Protein AF-A0ABC8TIZ6-F1 (afdb_monomer_lite)

Structure (mmCIF, N/CA/C/O backbone):
data_AF-A0ABC8TIZ6-F1
#
_entry.id   AF-A0ABC8TIZ6-F1
#
loop_
_atom_site.group_PDB
_atom_site.id
_atom_site.type_symbol
_atom_site.label_atom_id
_atom_site.label_alt_id
_atom_site.label_comp_id
_atom_site.label_asym_id
_atom_site.label_entity_id
_atom_site.label_seq_id
_atom_site.pdbx_PDB_ins_code
_atom_site.Cartn_x
_atom_site.Cartn_y
_atom_site.Cartn_z
_atom_site.occupancy
_atom_site.B_iso_or_equiv
_atom_site.auth_seq_id
_atom_site.auth_comp_id
_atom_site.auth_asym_id
_atom_site.auth_atom_id
_atom_site.pdbx_PDB_model_num
ATOM 1 N N . MET A 1 1 ? 14.930 -1.474 -0.759 1.00 88.31 1 MET A N 1
ATOM 2 C CA . MET A 1 1 ? 16.202 -2.082 -1.219 1.00 88.31 1 MET A CA 1
ATOM 3 C C . MET A 1 1 ? 16.501 -1.544 -2.605 1.00 88.31 1 MET A C 1
ATOM 5 O O . MET A 1 1 ? 15.574 -1.446 -3.395 1.00 88.31 1 MET A O 1
ATOM 9 N N . ILE A 1 2 ? 17.750 -1.190 -2.895 1.00 94.38 2 ILE A N 1
ATOM 10 C CA . ILE A 1 2 ? 18.209 -0.822 -4.241 1.00 94.38 2 ILE A CA 1
ATOM 11 C C . ILE A 1 2 ? 19.529 -1.560 -4.469 1.00 94.38 2 ILE A C 1
ATOM 13 O O . ILE A 1 2 ? 20.365 -1.590 -3.567 1.00 94.38 2 ILE A O 1
ATOM 17 N N . ARG A 1 3 ? 19.695 -2.192 -5.629 1.00 94.31 3 ARG A N 1
ATOM 18 C CA . ARG A 1 3 ? 20.922 -2.881 -6.047 1.00 94.31 3 ARG A CA 1
ATOM 19 C C . ARG A 1 3 ? 21.214 -2.534 -7.502 1.00 94.31 3 ARG A C 1
ATOM 21 O O . ARG A 1 3 ? 20.303 -2.577 -8.318 1.00 94.31 3 ARG A O 1
ATOM 28 N N . GLY A 1 4 ? 22.458 -2.215 -7.831 1.00 93.00 4 GLY A N 1
ATOM 29 C CA . GLY A 1 4 ? 22.876 -1.953 -9.206 1.00 93.00 4 GLY A CA 1
ATOM 30 C C . GLY A 1 4 ? 24.393 -1.966 -9.313 1.00 93.00 4 GLY A C 1
ATOM 31 O O . GLY A 1 4 ? 25.063 -1.333 -8.499 1.00 93.00 4 GLY A O 1
ATOM 32 N N . GLY A 1 5 ? 24.910 -2.696 -10.300 1.00 88.62 5 GLY A N 1
ATOM 33 C CA . GLY A 1 5 ? 26.344 -2.818 -10.558 1.00 88.62 5 GLY A CA 1
ATOM 34 C C . GLY A 1 5 ? 27.144 -3.526 -9.464 1.00 88.62 5 GLY A C 1
ATOM 35 O O . GLY A 1 5 ? 26.663 -3.813 -8.369 1.00 88.62 5 GLY A O 1
ATOM 36 N N . THR A 1 6 ? 28.397 -3.828 -9.790 1.00 86.00 6 THR A N 1
ATOM 37 C CA . THR A 1 6 ? 29.355 -4.484 -8.882 1.00 86.00 6 THR A CA 1
ATOM 38 C C . THR A 1 6 ? 30.689 -3.740 -8.786 1.00 86.00 6 THR A C 1
ATOM 40 O O . THR A 1 6 ? 31.434 -3.967 -7.836 1.00 86.00 6 THR A O 1
ATOM 43 N N . GLY A 1 7 ? 30.986 -2.833 -9.725 1.00 88.69 7 GLY A N 1
ATOM 44 C CA . GLY A 1 7 ? 32.215 -2.036 -9.766 1.00 88.69 7 GLY A CA 1
ATOM 45 C C . GLY A 1 7 ? 31.927 -0.536 -9.791 1.00 88.69 7 GLY A C 1
ATOM 46 O O . GLY A 1 7 ? 30.977 -0.091 -10.427 1.00 88.69 7 GLY A O 1
ATOM 47 N N . TYR A 1 8 ? 32.764 0.257 -9.121 1.00 91.12 8 TYR A N 1
ATOM 48 C CA . TYR A 1 8 ? 32.590 1.713 -9.001 1.00 91.12 8 TYR A CA 1
ATOM 49 C C . TYR A 1 8 ? 32.881 2.483 -10.303 1.00 91.12 8 TYR A C 1
ATOM 51 O O . TYR A 1 8 ? 32.481 3.635 -10.442 1.00 91.12 8 TYR A O 1
ATOM 59 N N . ASN A 1 9 ? 33.595 1.860 -11.242 1.00 94.00 9 ASN A N 1
ATOM 60 C CA . ASN A 1 9 ? 33.999 2.419 -12.534 1.00 94.00 9 ASN A CA 1
ATOM 61 C C . ASN A 1 9 ? 33.353 1.697 -13.729 1.00 94.00 9 ASN A C 1
ATOM 63 O O . ASN A 1 9 ? 33.782 1.893 -14.865 1.00 94.00 9 ASN A O 1
ATOM 67 N N . VAL A 1 10 ? 32.356 0.845 -13.481 1.00 94.00 10 VAL A N 1
ATOM 68 C CA . VAL A 1 10 ? 31.636 0.096 -14.514 1.00 94.00 10 VAL A CA 1
ATOM 69 C C . VAL A 1 10 ? 30.188 0.563 -14.518 1.00 94.00 10 VAL A C 1
ATOM 71 O O . VAL A 1 10 ? 29.521 0.536 -13.486 1.00 94.00 10 VAL A O 1
ATOM 74 N N . ILE A 1 11 ? 29.695 0.992 -15.681 1.00 93.19 11 ILE A N 1
ATOM 75 C CA . ILE A 1 11 ? 28.279 1.333 -15.844 1.00 93.19 11 ILE A CA 1
ATOM 76 C C . ILE A 1 11 ? 27.474 0.028 -15.746 1.00 93.19 11 ILE A C 1
ATOM 78 O O . ILE A 1 11 ? 27.762 -0.901 -16.503 1.00 93.19 11 ILE A O 1
ATOM 82 N N . PRO A 1 12 ? 26.496 -0.073 -14.831 1.00 94.06 12 PRO A N 1
ATOM 83 C CA . PRO A 1 12 ? 25.701 -1.282 -14.690 1.00 94.06 12 PRO A CA 1
ATOM 84 C C . PRO A 1 12 ? 24.791 -1.502 -15.900 1.00 94.06 12 PRO A C 1
ATOM 86 O O . PRO A 1 12 ? 24.219 -0.556 -16.440 1.00 94.06 12 PRO A O 1
ATOM 89 N N . ASP A 1 13 ? 24.615 -2.765 -16.279 1.00 94.00 13 ASP A N 1
ATOM 90 C CA . ASP A 1 13 ? 23.652 -3.200 -17.295 1.00 94.00 13 ASP A CA 1
ATOM 91 C C . ASP A 1 13 ? 22.204 -3.197 -16.774 1.00 94.00 13 ASP A C 1
ATOM 93 O O . ASP A 1 13 ? 21.255 -3.069 -17.546 1.00 94.00 13 ASP A O 1
ATOM 97 N N . SER A 1 14 ? 22.033 -3.321 -15.456 1.00 95.06 14 SER A N 1
ATOM 98 C CA . SER A 1 14 ? 20.741 -3.441 -14.793 1.00 95.06 14 SER A CA 1
ATOM 99 C C . SER A 1 14 ? 20.769 -2.914 -13.353 1.00 95.06 14 SER A C 1
ATOM 101 O O . SER A 1 14 ? 21.813 -2.782 -12.705 1.00 95.06 14 SER A O 1
ATOM 103 N N . SER A 1 15 ? 19.583 -2.605 -12.829 1.00 95.19 15 SER A N 1
ATOM 104 C CA . SER A 1 15 ? 19.382 -2.306 -11.412 1.00 95.19 15 SER A CA 1
ATOM 105 C C . SER A 1 15 ? 18.038 -2.854 -10.947 1.00 95.19 15 SER A C 1
ATOM 107 O O . SER A 1 15 ? 17.088 -2.951 -11.722 1.00 95.19 15 SER A O 1
ATOM 109 N N . THR A 1 16 ? 17.958 -3.219 -9.673 1.00 95.75 16 THR A N 1
ATOM 110 C CA . THR A 1 16 ? 16.759 -3.761 -9.039 1.00 95.75 16 THR A CA 1
ATOM 111 C C . THR A 1 16 ? 16.393 -2.903 -7.842 1.00 95.75 16 THR A C 1
ATOM 113 O O . THR A 1 16 ? 17.228 -2.605 -6.984 1.00 95.75 16 THR A O 1
ATOM 116 N N . MET A 1 17 ? 15.121 -2.530 -7.757 1.00 94.88 17 MET A N 1
ATOM 117 C CA . MET A 1 17 ? 14.567 -1.755 -6.655 1.00 94.88 17 MET A CA 1
ATOM 118 C C . MET A 1 17 ? 13.396 -2.515 -6.040 1.00 94.88 17 MET A C 1
ATOM 120 O O . MET A 1 17 ? 12.575 -3.082 -6.750 1.00 94.88 17 MET A O 1
ATOM 124 N N . ALA A 1 18 ? 13.310 -2.506 -4.714 1.00 94.75 18 ALA A N 1
ATOM 125 C CA . ALA A 1 18 ? 12.193 -3.073 -3.970 1.00 94.75 18 ALA A CA 1
ATOM 126 C C . ALA A 1 18 ? 11.724 -2.089 -2.898 1.00 94.75 18 ALA A C 1
ATOM 128 O O . ALA A 1 18 ? 12.540 -1.438 -2.230 1.00 94.75 18 ALA A O 1
ATOM 129 N N . GLY A 1 19 ? 10.412 -2.027 -2.698 1.00 92.25 19 GLY A N 1
ATOM 130 C CA . GLY A 1 19 ? 9.771 -1.141 -1.739 1.00 92.25 19 GLY A CA 1
ATOM 131 C C . GLY A 1 19 ? 8.399 -1.656 -1.327 1.00 92.25 19 GLY A C 1
ATOM 132 O O . GLY A 1 19 ? 7.932 -2.684 -1.809 1.00 92.25 19 GLY A O 1
ATOM 133 N N . THR A 1 20 ? 7.758 -0.925 -0.423 1.00 91.31 20 THR A N 1
ATOM 134 C CA . THR A 1 20 ? 6.370 -1.172 -0.025 1.00 91.31 20 THR A CA 1
ATOM 135 C C . THR A 1 20 ? 5.562 0.091 -0.273 1.00 91.31 20 THR A C 1
ATOM 137 O O . THR A 1 20 ? 6.098 1.197 -0.214 1.00 91.31 20 THR A O 1
ATOM 140 N N . TYR A 1 21 ? 4.276 -0.068 -0.559 1.00 91.06 21 TYR A N 1
ATOM 141 C CA . TYR A 1 21 ? 3.335 1.038 -0.659 1.00 91.06 21 TYR A CA 1
ATOM 142 C C . TYR A 1 21 ? 2.084 0.696 0.142 1.00 91.06 21 TYR A C 1
ATOM 144 O O . TYR A 1 21 ? 1.745 -0.471 0.341 1.00 91.06 21 TYR A O 1
ATOM 152 N N . ARG A 1 22 ? 1.432 1.731 0.662 1.00 90.94 22 ARG A N 1
ATOM 153 C CA . ARG A 1 22 ? 0.266 1.639 1.541 1.00 90.94 22 ARG A CA 1
ATOM 154 C C . ARG A 1 22 ? -0.699 2.747 1.156 1.00 90.94 22 ARG A C 1
ATOM 156 O O . ARG A 1 22 ? -0.277 3.779 0.637 1.00 90.94 22 ARG A O 1
ATOM 163 N N . ALA A 1 23 ? -1.981 2.546 1.419 1.00 91.62 23 ALA A N 1
ATOM 164 C CA . ALA A 1 23 ? -3.003 3.547 1.161 1.00 91.62 23 ALA A CA 1
ATOM 165 C C . ALA A 1 23 ? -4.137 3.428 2.180 1.00 91.62 23 ALA A C 1
ATOM 167 O O . ALA A 1 23 ? -4.421 2.337 2.660 1.00 91.62 23 ALA A O 1
ATOM 168 N N . PHE A 1 24 ? -4.814 4.542 2.455 1.00 92.62 24 PHE A N 1
ATOM 169 C CA . PHE A 1 24 ? -5.932 4.606 3.405 1.00 92.62 24 PHE A CA 1
ATOM 170 C C . PHE A 1 24 ? -7.257 4.067 2.852 1.00 92.62 24 PHE A C 1
ATOM 172 O O . PHE A 1 24 ? -8.248 3.997 3.566 1.00 92.62 24 PHE A O 1
ATOM 179 N N . SER A 1 25 ? -7.309 3.709 1.569 1.00 91.62 25 SER A N 1
ATOM 180 C CA . SER A 1 25 ? -8.500 3.128 0.954 1.00 91.62 25 SER A CA 1
ATOM 181 C C . SER A 1 25 ? -8.120 2.179 -0.175 1.00 91.62 25 SER A C 1
ATOM 183 O O . SER A 1 25 ? -7.055 2.316 -0.784 1.00 91.62 25 SER A O 1
ATOM 185 N N . LYS A 1 26 ? -9.025 1.251 -0.511 1.00 89.81 26 LYS A N 1
ATOM 186 C CA . LYS A 1 26 ? -8.863 0.367 -1.674 1.00 89.81 26 LYS A CA 1
ATOM 187 C C . LYS A 1 26 ? -8.729 1.173 -2.966 1.00 89.81 26 LYS A C 1
ATOM 189 O O . LYS A 1 26 ? -7.835 0.919 -3.762 1.00 89.81 26 LYS A O 1
ATOM 194 N N . LYS A 1 27 ? -9.565 2.202 -3.145 1.00 93.06 27 LYS A N 1
ATOM 195 C CA . LYS A 1 27 ? -9.516 3.094 -4.313 1.00 93.06 27 LYS A CA 1
ATOM 196 C C . LYS A 1 27 ? -8.138 3.743 -4.462 1.00 93.06 27 LYS A C 1
ATOM 198 O O . LYS A 1 27 ? -7.545 3.686 -5.536 1.00 93.06 27 LYS A O 1
ATOM 203 N N . SER A 1 28 ? -7.621 4.322 -3.380 1.00 93.38 28 SER A N 1
ATOM 204 C CA . SER A 1 28 ? -6.303 4.960 -3.369 1.00 93.38 28 SER A CA 1
ATOM 205 C C . SER A 1 28 ? -5.178 3.945 -3.577 1.00 93.38 28 SER A C 1
ATOM 207 O O . SER A 1 28 ? -4.200 4.270 -4.240 1.00 93.38 28 SER A O 1
ATOM 209 N N . PHE A 1 29 ? -5.323 2.714 -3.078 1.00 92.50 29 PHE A N 1
ATOM 210 C CA . PHE A 1 29 ? -4.363 1.634 -3.305 1.00 92.50 29 PHE A CA 1
ATOM 211 C C . PHE A 1 29 ? -4.228 1.293 -4.794 1.00 92.50 29 PHE A C 1
ATOM 213 O O . PHE A 1 29 ? -3.119 1.305 -5.326 1.00 92.50 29 PHE A O 1
ATOM 220 N N . TYR A 1 30 ? -5.345 1.055 -5.490 1.00 92.81 30 TYR A N 1
ATOM 221 C CA . TYR A 1 30 ? -5.327 0.751 -6.926 1.00 92.81 30 TYR A CA 1
ATOM 222 C C . TYR A 1 30 ? -4.821 1.928 -7.760 1.00 92.81 30 TYR A C 1
ATOM 224 O O . TYR A 1 30 ? -4.035 1.736 -8.687 1.00 92.81 30 TYR A O 1
ATOM 232 N N . ALA A 1 31 ? -5.232 3.152 -7.412 1.00 95.31 31 ALA A N 1
ATOM 233 C CA . ALA A 1 31 ? -4.743 4.356 -8.074 1.00 95.31 31 ALA A CA 1
ATOM 234 C C . ALA A 1 31 ? -3.223 4.513 -7.906 1.00 95.31 31 ALA A C 1
ATOM 236 O O . ALA A 1 31 ? -2.525 4.802 -8.876 1.00 95.31 31 ALA A O 1
ATOM 237 N N . LEU A 1 32 ? -2.701 4.266 -6.700 1.00 94.81 32 LEU A N 1
ATOM 238 C CA . LEU A 1 32 ? -1.271 4.326 -6.418 1.00 94.81 32 LEU A CA 1
ATOM 239 C C . LEU A 1 32 ? -0.500 3.228 -7.160 1.00 94.81 32 LEU A C 1
ATOM 241 O O . LEU A 1 32 ? 0.516 3.533 -7.774 1.00 94.81 32 LEU A O 1
ATOM 245 N N . ARG A 1 33 ? -1.002 1.986 -7.181 1.00 94.31 33 ARG A N 1
ATOM 246 C CA . ARG A 1 33 ? -0.408 0.879 -7.953 1.00 94.31 33 ARG A CA 1
ATOM 247 C C . ARG A 1 33 ? -0.289 1.235 -9.435 1.00 94.31 33 ARG A C 1
ATOM 249 O O . ARG A 1 33 ? 0.796 1.132 -10.001 1.00 94.31 33 ARG A O 1
ATOM 256 N N . LYS A 1 34 ? -1.381 1.717 -10.037 1.00 95.31 34 LYS A N 1
ATOM 257 C CA . LYS A 1 34 ? -1.393 2.169 -11.434 1.00 95.31 34 LYS A CA 1
ATOM 258 C C . LYS A 1 34 ? -0.380 3.291 -11.660 1.00 95.31 34 LYS A C 1
ATOM 260 O O . LYS A 1 34 ? 0.390 3.247 -12.613 1.00 95.31 34 LYS A O 1
ATOM 265 N N . ARG A 1 35 ? -0.335 4.275 -10.757 1.00 97.75 35 ARG A N 1
ATOM 266 C CA . ARG A 1 35 ? 0.587 5.407 -10.873 1.00 97.75 35 ARG A CA 1
ATOM 267 C C . ARG A 1 35 ? 2.053 4.987 -10.766 1.00 97.75 35 ARG A C 1
ATOM 269 O O . ARG A 1 35 ? 2.880 5.521 -11.498 1.00 97.75 35 ARG A O 1
ATOM 276 N N . ILE A 1 36 ? 2.375 4.046 -9.878 1.00 96.31 36 ILE A N 1
ATOM 277 C CA . ILE A 1 36 ? 3.720 3.469 -9.754 1.00 96.31 36 ILE A CA 1
ATOM 278 C C . ILE A 1 36 ? 4.137 2.840 -11.086 1.00 96.31 36 ILE A C 1
ATOM 280 O O . ILE A 1 36 ? 5.221 3.133 -11.585 1.00 96.31 36 ILE A O 1
ATOM 284 N N . GLU A 1 37 ? 3.261 2.037 -11.691 1.00 96.25 37 GLU A N 1
ATOM 285 C CA . GLU A 1 37 ? 3.537 1.394 -12.975 1.00 96.25 37 GLU A CA 1
ATOM 286 C C . GLU A 1 37 ? 3.760 2.407 -14.107 1.00 96.25 37 GLU A C 1
ATOM 288 O O . GLU A 1 37 ? 4.760 2.325 -14.822 1.00 96.25 37 GLU A O 1
ATOM 293 N N . GLU A 1 38 ? 2.875 3.398 -14.240 1.00 98.00 38 GLU A N 1
ATOM 294 C CA . GLU A 1 38 ? 3.003 4.469 -15.234 1.00 98.00 38 GLU A CA 1
ATOM 295 C C . GLU A 1 38 ? 4.336 5.215 -15.107 1.00 98.00 38 GLU A C 1
ATOM 297 O O . GLU A 1 38 ? 5.019 5.448 -16.106 1.00 98.00 38 GLU A O 1
ATOM 302 N N . VAL A 1 39 ? 4.713 5.588 -13.879 1.00 98.12 39 VAL A N 1
ATOM 303 C CA . VAL A 1 39 ? 5.948 6.333 -13.620 1.00 98.12 39 VAL A CA 1
ATOM 304 C C . VAL A 1 39 ? 7.165 5.480 -13.956 1.00 98.12 39 VAL A C 1
ATOM 306 O O . VAL A 1 39 ? 8.039 5.960 -14.673 1.00 98.12 39 VAL A O 1
ATOM 309 N N . ILE A 1 40 ? 7.221 4.223 -13.504 1.00 97.50 40 ILE A N 1
ATOM 310 C CA . ILE A 1 40 ? 8.362 3.339 -13.780 1.00 97.50 40 ILE A CA 1
ATOM 311 C C . ILE A 1 40 ? 8.527 3.125 -15.288 1.00 97.50 40 ILE A C 1
ATOM 313 O O . ILE A 1 40 ? 9.627 3.300 -15.813 1.00 97.50 40 ILE A O 1
ATOM 317 N N . ARG A 1 41 ? 7.440 2.808 -16.005 1.00 97.56 41 ARG A N 1
ATOM 318 C CA . ARG A 1 41 ? 7.484 2.610 -17.462 1.00 97.56 41 ARG A CA 1
ATOM 319 C C . ARG A 1 41 ? 7.892 3.887 -18.196 1.00 97.56 41 ARG A C 1
ATOM 321 O O . ARG A 1 41 ? 8.704 3.823 -19.115 1.00 97.56 41 ARG A O 1
ATOM 328 N N . GLY A 1 42 ? 7.377 5.040 -17.768 1.00 98.19 42 GLY A N 1
ATOM 329 C CA . GLY A 1 42 ? 7.742 6.338 -18.331 1.00 98.19 42 GLY A CA 1
ATOM 330 C C . GLY A 1 42 ? 9.224 6.667 -18.145 1.00 98.19 42 GLY A C 1
ATOM 331 O O . GLY A 1 42 ? 9.888 7.052 -19.105 1.00 98.19 42 GLY A O 1
ATOM 332 N N . GLN A 1 43 ? 9.766 6.463 -16.940 1.00 97.75 43 GLN A N 1
ATOM 333 C CA . GLN A 1 43 ? 11.188 6.696 -16.671 1.00 97.75 43 GLN A CA 1
ATOM 334 C C . GLN A 1 43 ? 12.079 5.738 -17.469 1.00 97.75 43 GLN A C 1
ATOM 336 O O . GLN A 1 43 ? 13.041 6.179 -18.094 1.00 97.75 43 GLN A O 1
ATOM 341 N N . ALA A 1 44 ? 11.733 4.449 -17.532 1.00 97.69 44 ALA A N 1
ATOM 342 C CA . ALA A 1 44 ? 12.480 3.480 -18.333 1.00 97.69 44 ALA A CA 1
ATOM 343 C C . ALA A 1 44 ? 12.537 3.890 -19.816 1.00 97.69 44 ALA A C 1
ATOM 345 O O . ALA A 1 44 ? 13.617 3.924 -20.405 1.00 97.69 44 ALA A O 1
ATOM 346 N N . ALA A 1 45 ? 11.402 4.302 -20.391 1.00 98.00 45 ALA A N 1
ATOM 347 C CA . ALA A 1 45 ? 11.322 4.724 -21.788 1.00 98.00 45 ALA A CA 1
ATOM 348 C C . ALA A 1 45 ? 12.199 5.951 -22.099 1.00 98.00 45 ALA A 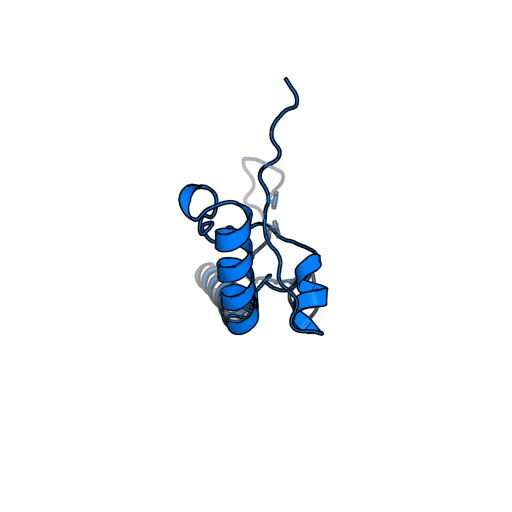C 1
ATOM 350 O O . ALA A 1 45 ? 12.917 5.945 -23.100 1.00 98.00 45 ALA A O 1
ATOM 351 N N . VAL A 1 46 ? 12.199 6.975 -21.234 1.00 98.25 46 VAL A N 1
ATOM 352 C CA . VAL A 1 46 ? 13.039 8.181 -21.399 1.00 98.25 46 VAL A CA 1
ATOM 353 C C . VAL A 1 46 ? 14.528 7.827 -21.460 1.00 98.25 46 VAL A C 1
ATOM 355 O O . VAL A 1 46 ? 15.274 8.411 -22.246 1.00 98.25 46 VAL A O 1
ATOM 358 N N . HIS A 1 47 ? 14.956 6.832 -20.683 1.00 96.88 47 HIS A N 1
ATOM 359 C CA . HIS A 1 47 ? 16.343 6.369 -20.646 1.00 96.88 47 HIS A CA 1
ATOM 360 C C . HIS A 1 47 ? 16.672 5.278 -21.679 1.00 96.88 47 HIS A C 1
ATOM 362 O O . HIS A 1 47 ? 17.806 4.804 -21.709 1.00 96.88 47 HIS A O 1
ATOM 368 N N . ARG A 1 48 ? 15.724 4.911 -22.558 1.00 97.44 48 ARG A N 1
ATOM 369 C CA . ARG A 1 48 ? 15.843 3.784 -23.506 1.00 97.44 48 ARG A CA 1
ATOM 370 C C . ARG A 1 48 ? 16.143 2.447 -22.812 1.00 97.44 48 ARG A C 1
ATOM 372 O O . ARG A 1 48 ? 16.838 1.598 -23.363 1.00 97.44 48 ARG A O 1
ATOM 379 N N . CYS A 1 49 ? 15.597 2.269 -21.614 1.00 96.81 49 CYS A N 1
ATOM 380 C CA . CYS A 1 49 ? 15.666 1.041 -20.834 1.00 96.81 49 CYS A CA 1
ATOM 381 C C . CYS A 1 49 ? 14.323 0.298 -20.869 1.00 96.81 49 CYS A C 1
ATOM 383 O O . CYS A 1 49 ? 13.270 0.875 -21.144 1.00 96.81 49 CYS A O 1
ATOM 385 N N . SER A 1 50 ? 14.350 -0.983 -20.511 1.00 96.50 50 SER A N 1
ATOM 386 C CA . SER A 1 50 ? 13.1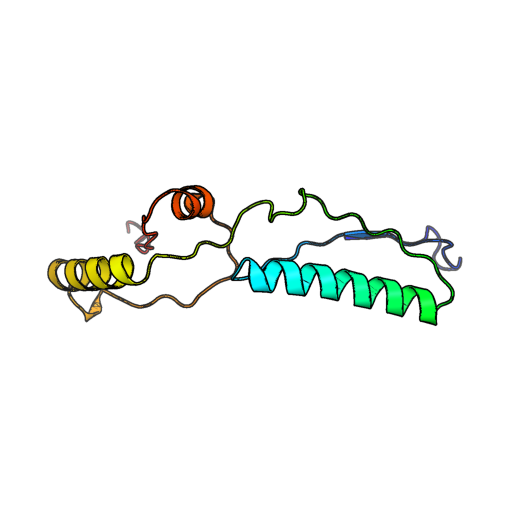62 -1.766 -20.161 1.00 96.50 50 SER A CA 1
ATOM 387 C C . SER A 1 50 ? 13.012 -1.864 -18.642 1.00 96.50 50 SER A C 1
ATOM 389 O O . SER A 1 50 ? 14.008 -1.859 -17.921 1.00 96.50 50 SER A O 1
ATOM 391 N N . ALA A 1 51 ? 11.777 -1.995 -18.153 1.00 96.81 51 ALA A N 1
ATOM 392 C CA . ALA A 1 51 ? 11.495 -2.253 -16.744 1.00 96.81 51 ALA A CA 1
ATOM 393 C C . ALA A 1 51 ? 10.520 -3.425 -16.590 1.00 96.81 51 ALA A C 1
ATOM 395 O O . ALA A 1 51 ? 9.458 -3.445 -17.217 1.00 96.81 51 ALA A O 1
ATOM 396 N N . GLU A 1 52 ? 10.884 -4.364 -15.723 1.00 95.69 52 GLU A N 1
ATOM 397 C CA . GLU A 1 52 ? 10.002 -5.404 -15.203 1.00 95.69 52 GLU A CA 1
ATOM 398 C C . GLU A 1 52 ? 9.496 -4.965 -13.827 1.00 95.69 52 GLU A C 1
ATOM 400 O O . GLU A 1 52 ? 10.259 -4.451 -13.007 1.00 95.69 52 GLU A O 1
ATOM 405 N N . ILE A 1 53 ? 8.192 -5.104 -13.599 1.00 94.56 53 ILE A N 1
ATOM 406 C CA . ILE A 1 53 ? 7.535 -4.639 -12.380 1.00 94.56 53 ILE A CA 1
ATOM 407 C C . ILE A 1 53 ? 6.760 -5.815 -11.813 1.00 94.56 53 ILE A C 1
ATOM 409 O O . ILE A 1 53 ? 5.788 -6.262 -12.420 1.00 94.56 53 ILE A O 1
ATOM 413 N N . ASP A 1 54 ? 7.182 -6.272 -10.641 1.00 92.19 54 ASP A N 1
ATOM 414 C CA . ASP A 1 54 ? 6.482 -7.294 -9.877 1.00 92.19 54 ASP A CA 1
ATOM 415 C C . ASP A 1 54 ? 5.858 -6.671 -8.625 1.00 92.19 54 ASP A C 1
ATOM 417 O O . ASP A 1 54 ? 6.508 -5.952 -7.859 1.00 92.19 54 ASP A O 1
ATOM 421 N N . PHE A 1 55 ? 4.569 -6.934 -8.429 1.00 90.75 55 PHE A N 1
ATOM 422 C CA . PHE A 1 55 ? 3.838 -6.524 -7.242 1.00 90.75 55 PHE A CA 1
ATOM 423 C C . PHE A 1 55 ? 3.582 -7.762 -6.392 1.00 90.75 55 PHE A C 1
ATOM 425 O O . PHE A 1 55 ? 2.757 -8.601 -6.739 1.00 90.75 55 PHE A O 1
ATOM 432 N N . PHE A 1 56 ? 4.263 -7.841 -5.250 1.00 80.56 56 PHE A N 1
ATOM 433 C CA . PHE A 1 56 ? 4.067 -8.924 -4.295 1.00 80.56 56 PHE A CA 1
ATOM 434 C C . PHE A 1 56 ? 2.699 -8.802 -3.602 1.00 80.56 56 PHE A C 1
ATOM 436 O O . PHE A 1 56 ? 2.385 -7.767 -3.009 1.00 80.56 56 PHE A O 1
ATOM 443 N N . GLY A 1 57 ? 1.897 -9.867 -3.663 1.00 66.38 57 GLY A N 1
ATOM 444 C CA . GLY A 1 57 ? 0.463 -9.838 -3.353 1.00 66.38 57 GLY A CA 1
ATOM 445 C C . GLY A 1 57 ? -0.360 -9.830 -4.644 1.00 66.38 57 GLY A C 1
ATOM 446 O O . GLY A 1 57 ? 0.090 -9.329 -5.666 1.00 66.38 57 GLY A O 1
ATOM 447 N N . LYS A 1 58 ? -1.543 -10.456 -4.646 1.00 62.34 58 LYS A N 1
ATOM 448 C CA . LYS A 1 58 ? -2.395 -10.584 -5.848 1.00 62.34 58 LYS A CA 1
ATOM 449 C C . LYS A 1 58 ? -2.891 -9.200 -6.328 1.00 62.34 58 LYS A C 1
ATOM 451 O O . LYS A 1 58 ? -2.327 -8.152 -6.024 1.00 62.34 58 LYS A O 1
ATOM 456 N N . GLU A 1 59 ? -3.991 -9.137 -7.070 1.00 69.06 59 GLU A N 1
ATOM 457 C CA . GLU A 1 59 ? -4.621 -7.852 -7.411 1.00 69.06 59 GLU A CA 1
ATOM 458 C C . GLU A 1 59 ? -4.988 -7.010 -6.169 1.00 69.06 59 GLU A C 1
ATOM 460 O O . GLU A 1 59 ? -5.160 -5.806 -6.289 1.00 69.06 59 GLU A O 1
ATOM 465 N N . HIS A 1 60 ? -5.017 -7.590 -4.964 1.00 75.38 60 HIS A N 1
ATOM 466 C CA . HIS A 1 60 ? -5.421 -6.932 -3.721 1.00 75.38 60 HIS A CA 1
ATOM 467 C C . HIS A 1 60 ? -4.251 -6.599 -2.774 1.00 75.38 60 HIS A C 1
ATOM 469 O O . HIS A 1 60 ? -3.217 -7.271 -2.819 1.00 75.38 60 HIS A O 1
A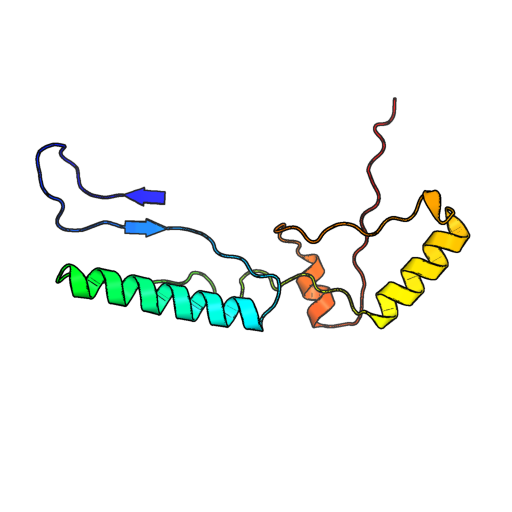TOM 475 N N . PRO A 1 61 ? -4.421 -5.601 -1.878 1.00 81.56 61 PRO A N 1
ATOM 476 C CA . PRO A 1 61 ? -3.477 -5.347 -0.792 1.00 81.56 61 PRO A CA 1
ATOM 477 C C . PRO A 1 61 ? -3.217 -6.609 0.034 1.00 81.56 61 PRO A C 1
ATOM 479 O O . PRO A 1 61 ? -4.156 -7.335 0.353 1.00 81.56 61 PRO A O 1
ATOM 482 N N . THR A 1 62 ? -1.967 -6.833 0.446 1.00 85.75 62 THR A N 1
ATOM 483 C CA . THR A 1 62 ? -1.615 -7.941 1.352 1.00 85.75 62 THR A CA 1
ATOM 484 C C . THR A 1 62 ? -2.361 -7.846 2.682 1.00 85.75 62 THR A C 1
ATOM 486 O O . THR A 1 62 ? -2.746 -8.867 3.236 1.00 85.75 62 THR A O 1
ATOM 489 N N . ILE A 1 63 ? -2.581 -6.621 3.170 1.00 88.88 63 ILE A N 1
ATOM 490 C CA . ILE A 1 63 ? -3.473 -6.300 4.288 1.00 88.88 63 ILE A CA 1
ATOM 491 C C . ILE A 1 63 ? -4.352 -5.130 3.821 1.00 88.88 63 ILE A C 1
ATOM 493 O O . ILE A 1 63 ? -3.796 -4.124 3.358 1.00 88.88 63 ILE A O 1
ATOM 497 N N . PRO A 1 64 ? -5.692 -5.247 3.871 1.00 89.94 64 PRO A N 1
ATOM 498 C CA . PRO A 1 64 ? -6.587 -4.164 3.485 1.00 89.94 64 PRO A CA 1
ATOM 499 C C . PRO A 1 64 ? -6.445 -2.961 4.436 1.00 89.94 64 PRO A C 1
ATOM 501 O O . PRO A 1 64 ? -5.926 -3.094 5.542 1.00 89.94 64 PRO A O 1
ATOM 504 N N . PRO A 1 65 ? -6.882 -1.761 4.024 1.00 91.81 65 PRO A N 1
ATOM 505 C CA . PRO A 1 65 ? -6.910 -0.611 4.920 1.00 91.81 65 PRO A CA 1
ATOM 506 C C . PRO A 1 65 ? -7.903 -0.834 6.070 1.00 91.81 65 PRO A C 1
ATOM 508 O O . PRO A 1 65 ? -9.041 -1.240 5.835 1.00 91.81 65 PRO A O 1
ATOM 511 N N . THR A 1 66 ? -7.486 -0.514 7.294 1.00 93.31 66 THR A N 1
ATOM 512 C CA . THR A 1 66 ? -8.338 -0.508 8.492 1.00 93.31 66 THR A CA 1
ATOM 513 C C . THR A 1 66 ? -9.273 0.696 8.441 1.00 93.31 66 THR A C 1
ATOM 515 O O . THR A 1 66 ? -8.855 1.823 8.702 1.00 93.31 66 THR A O 1
ATOM 518 N N . ILE A 1 67 ? -10.529 0.466 8.061 1.00 91.94 67 ILE A N 1
ATOM 519 C CA . ILE A 1 67 ? -11.558 1.504 7.954 1.00 91.94 67 ILE A CA 1
ATOM 520 C C . ILE A 1 67 ? -12.700 1.123 8.889 1.00 91.94 67 ILE A C 1
ATOM 522 O O . ILE A 1 67 ? -13.362 0.115 8.660 1.00 91.94 67 ILE A O 1
ATOM 526 N N . ASN A 1 68 ? -12.902 1.921 9.937 1.00 92.88 68 ASN A N 1
ATOM 527 C CA . ASN A 1 68 ? -14.023 1.753 10.857 1.00 92.88 68 ASN A CA 1
ATOM 528 C C . ASN A 1 68 ? -15.339 2.163 10.181 1.00 92.88 68 ASN A C 1
ATOM 530 O O . ASN A 1 68 ? -15.359 3.071 9.352 1.00 92.88 68 ASN A O 1
ATOM 534 N N . ASP A 1 69 ? -16.432 1.500 10.551 1.00 92.44 69 ASP A N 1
ATOM 535 C CA . ASP A 1 69 ? -17.781 1.900 10.148 1.00 92.44 69 ASP A CA 1
ATOM 536 C C . ASP A 1 69 ? -18.198 3.175 10.899 1.00 92.44 69 ASP A C 1
ATOM 538 O O . ASP A 1 69 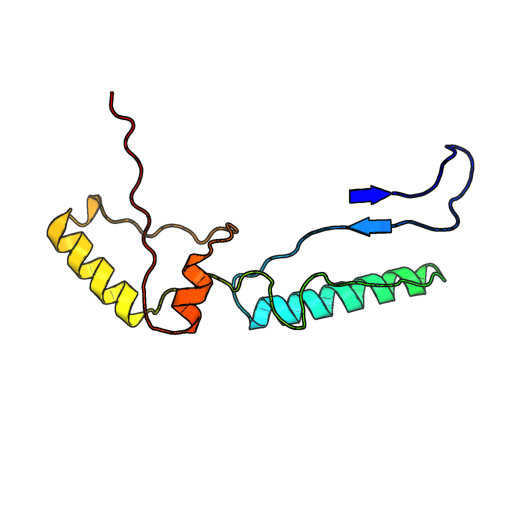? -18.190 3.191 12.132 1.00 92.44 69 ASP A O 1
ATOM 542 N N . ASP A 1 70 ? -18.576 4.228 10.169 1.00 91.88 70 ASP A N 1
ATOM 543 C CA . ASP A 1 70 ? -18.906 5.539 10.747 1.00 91.88 70 ASP A CA 1
ATOM 544 C C . ASP A 1 70 ? -20.060 5.467 11.761 1.00 91.88 70 ASP A C 1
ATOM 546 O O . ASP A 1 70 ? -20.019 6.118 12.806 1.00 91.88 70 ASP A O 1
ATOM 550 N N . ARG A 1 71 ? -21.073 4.626 11.511 1.00 92.56 71 ARG A N 1
ATOM 551 C CA . ARG A 1 71 ? -22.232 4.487 12.405 1.00 92.56 71 ARG A CA 1
ATOM 552 C C . ARG A 1 71 ? -21.828 3.829 13.719 1.00 92.56 71 ARG A C 1
ATOM 554 O O . ARG A 1 71 ? -22.293 4.236 14.781 1.00 92.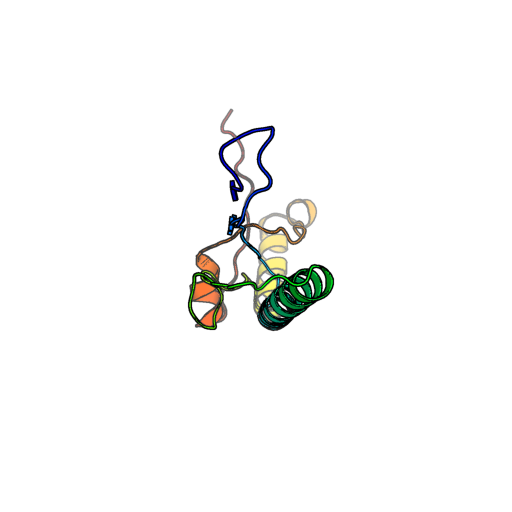56 71 ARG A O 1
ATOM 561 N N . ILE A 1 72 ? -20.993 2.794 13.654 1.00 93.31 72 ILE A N 1
ATOM 562 C CA . ILE A 1 72 ? -20.486 2.124 14.859 1.00 93.31 72 ILE A CA 1
ATOM 563 C C . ILE A 1 72 ? -19.516 3.042 15.607 1.00 93.31 72 ILE A C 1
ATOM 565 O O . ILE A 1 72 ? -19.574 3.117 16.832 1.00 93.31 72 ILE A O 1
ATOM 569 N N . PHE A 1 73 ? -18.683 3.790 14.883 1.00 93.69 73 PHE A N 1
ATOM 570 C CA . PHE A 1 73 ? -17.788 4.791 15.456 1.00 93.69 73 PHE A CA 1
ATOM 571 C C . PHE A 1 73 ? -18.535 5.840 16.277 1.00 93.69 73 PHE A C 1
ATOM 573 O O . PHE A 1 73 ? -18.175 6.072 17.429 1.00 93.69 73 PHE A O 1
ATOM 580 N N . GLU A 1 74 ? -19.615 6.414 15.750 1.00 93.56 74 GLU A N 1
ATOM 581 C CA . GLU A 1 74 ? -20.424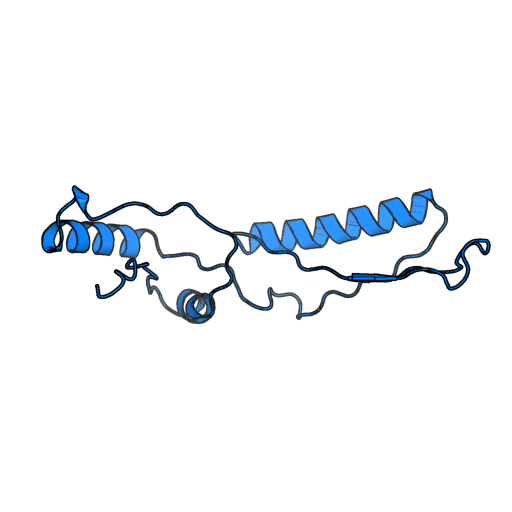 7.381 16.498 1.00 93.56 74 GLU A CA 1
ATOM 582 C C . GLU A 1 74 ? -21.012 6.785 17.783 1.00 93.56 74 GLU A C 1
ATOM 584 O O . GLU A 1 74 ? -20.977 7.422 18.839 1.00 93.56 74 GLU A O 1
ATOM 589 N N . GLN A 1 75 ? -21.516 5.549 17.716 1.00 94.25 75 GLN A N 1
ATOM 590 C CA . GLN A 1 75 ? -22.081 4.857 18.876 1.00 94.25 75 GLN A CA 1
ATOM 591 C C . GLN A 1 75 ? -21.028 4.608 19.959 1.00 94.25 75 GLN A C 1
ATOM 593 O O . GLN A 1 75 ? -21.270 4.873 21.137 1.00 94.25 75 GLN A O 1
ATOM 598 N N . VAL A 1 76 ? -19.852 4.120 19.571 1.00 93.62 76 VAL A N 1
ATOM 599 C CA . VAL A 1 76 ? -18.793 3.773 20.524 1.00 93.62 76 VAL A CA 1
ATOM 600 C C . VAL A 1 76 ? -18.179 5.040 21.109 1.00 93.62 76 VAL A C 1
ATOM 602 O O . VAL A 1 76 ? -18.009 5.119 22.320 1.00 93.62 76 VAL A O 1
ATOM 605 N N . GLN A 1 77 ? -17.997 6.093 20.310 1.00 93.88 77 GLN A N 1
ATOM 606 C CA . GLN A 1 77 ? -17.568 7.402 20.797 1.00 93.88 77 GLN A CA 1
ATOM 607 C C . GLN A 1 77 ? -18.524 7.964 21.864 1.00 93.88 77 GLN A C 1
ATOM 609 O O . GLN A 1 77 ? -18.063 8.476 22.886 1.00 93.88 77 GLN A O 1
ATOM 614 N N . GLN A 1 78 ? -19.844 7.858 21.661 1.00 95.00 78 GLN A N 1
ATOM 615 C CA . GLN A 1 78 ? -20.842 8.291 22.648 1.00 95.00 78 GLN A CA 1
ATOM 616 C C . GLN A 1 78 ? -20.740 7.489 23.949 1.00 95.00 78 GLN A C 1
ATOM 618 O O . GLN A 1 78 ? -20.650 8.076 25.030 1.00 95.00 78 GLN A O 1
ATOM 623 N N . VAL A 1 79 ? -20.717 6.157 23.850 1.00 95.44 79 VAL A N 1
ATOM 624 C CA . VAL A 1 79 ? -20.642 5.257 25.010 1.00 95.44 79 VAL A CA 1
ATOM 625 C C . VAL A 1 79 ? -19.330 5.452 25.773 1.00 95.44 79 VAL A C 1
ATOM 627 O O . VAL A 1 79 ? -19.349 5.629 26.990 1.00 95.44 79 VAL A O 1
ATOM 630 N N . SER A 1 80 ? -18.197 5.512 25.076 1.00 94.69 80 SER A N 1
ATOM 631 C CA . SER A 1 80 ? -16.885 5.768 25.669 1.00 94.69 80 SER A CA 1
ATOM 632 C C . SER A 1 80 ? -16.861 7.111 26.401 1.00 94.69 80 SER A C 1
ATOM 634 O O . SER A 1 80 ? -16.427 7.170 27.550 1.00 94.69 80 SER A O 1
ATOM 636 N N . SER A 1 81 ? -17.411 8.183 25.815 1.00 95.19 81 SER A N 1
ATOM 637 C CA . SER A 1 81 ? -17.490 9.485 26.492 1.00 95.19 81 SER A CA 1
ATOM 638 C C . SER A 1 81 ? -18.396 9.467 27.732 1.00 95.19 81 SER A C 1
ATOM 640 O O . SER A 1 81 ? -18.110 10.195 28.681 1.00 95.19 81 SER A O 1
ATOM 642 N N . MET A 1 82 ? -19.452 8.644 27.765 1.00 96.56 82 MET A N 1
ATOM 643 C CA . MET A 1 82 ? -20.293 8.467 28.960 1.00 96.56 82 MET A CA 1
ATOM 644 C C . MET A 1 82 ? -19.574 7.714 30.085 1.00 96.56 82 MET A C 1
ATOM 646 O O . MET A 1 82 ? -19.818 7.999 31.254 1.00 96.56 82 MET A O 1
ATOM 650 N N . ILE A 1 83 ? -18.712 6.752 29.742 1.00 95.88 83 ILE A N 1
ATOM 651 C CA . ILE A 1 83 ? -18.032 5.889 30.718 1.00 95.88 83 ILE A CA 1
ATOM 652 C C . ILE A 1 83 ? -16.782 6.565 31.286 1.00 95.88 83 ILE A C 1
ATOM 654 O O . ILE A 1 83 ? -16.598 6.576 32.501 1.00 95.88 83 ILE A O 1
ATOM 658 N N . VAL A 1 84 ? -15.912 7.106 30.424 1.00 94.19 84 VAL A N 1
ATOM 659 C CA . VAL A 1 84 ? -14.606 7.650 30.843 1.00 94.19 84 VAL A CA 1
ATOM 660 C C . VAL A 1 84 ? -14.539 9.175 30.837 1.00 94.19 84 VAL A C 1
ATOM 662 O O . VAL A 1 84 ? -13.517 9.724 31.231 1.00 94.19 84 VAL A O 1
ATOM 665 N N . GLY A 1 85 ? -15.600 9.871 30.427 1.00 95.19 85 GLY A N 1
ATOM 666 C CA . GLY A 1 85 ? -15.614 11.329 30.304 1.00 95.19 85 GLY A CA 1
ATOM 667 C C . GLY A 1 85 ? -15.074 11.812 28.956 1.00 95.19 85 GLY A C 1
ATOM 668 O O . GLY A 1 85 ? -14.175 11.219 28.351 1.00 95.19 85 GLY A O 1
ATOM 669 N N . ARG A 1 86 ? -15.634 12.919 28.457 1.00 93.44 86 ARG A N 1
ATOM 670 C CA . ARG A 1 86 ? -15.310 13.471 27.130 1.00 93.44 86 ARG A CA 1
ATOM 671 C C . ARG A 1 86 ? -13.851 13.920 27.024 1.00 93.44 86 ARG A C 1
ATOM 673 O O . ARG A 1 86 ? -13.259 13.833 25.956 1.00 93.44 86 ARG A O 1
ATOM 680 N N . GLU A 1 87 ? -13.267 14.375 28.123 1.00 93.75 87 GLU A N 1
ATOM 681 C CA . GLU A 1 87 ? -11.873 14.795 28.250 1.00 93.75 87 GLU A CA 1
ATOM 682 C C . GLU A 1 87 ? -10.870 13.641 28.097 1.00 93.75 87 GLU A C 1
ATOM 684 O O . GLU A 1 87 ? -9.729 13.865 27.678 1.00 93.75 87 GLU A O 1
ATOM 689 N N . ASN A 1 88 ? -11.311 12.409 28.378 1.00 92.38 88 ASN A N 1
ATOM 690 C CA . ASN A 1 88 ? -10.507 11.194 28.255 1.00 92.38 88 ASN A CA 1
ATOM 691 C C . ASN A 1 88 ? -10.745 10.453 26.930 1.00 92.38 88 ASN A C 1
ATOM 693 O O . ASN A 1 88 ? -10.027 9.503 26.628 1.00 92.38 88 ASN A O 1
ATOM 697 N N . THR A 1 89 ? -11.693 10.910 26.106 1.00 92.88 89 THR A N 1
ATOM 698 C CA . THR A 1 89 ? -11.908 10.409 24.742 1.00 92.88 89 THR A CA 1
ATOM 699 C C . THR A 1 89 ? -11.358 11.385 23.710 1.00 92.88 89 THR A C 1
ATOM 701 O O . THR A 1 89 ? -11.687 12.570 23.737 1.00 92.88 89 THR A O 1
ATOM 704 N N . LYS A 1 90 ? -10.531 10.911 22.774 1.00 91.44 90 LYS A N 1
ATOM 705 C CA . LYS A 1 90 ? -9.906 11.764 21.753 1.00 91.44 90 LYS A CA 1
ATOM 706 C C . LYS A 1 90 ? -9.915 11.075 20.400 1.00 91.44 90 LYS A C 1
ATOM 708 O O . LYS A 1 90 ? -9.611 9.890 20.313 1.00 91.44 90 LYS A O 1
ATOM 713 N N . LEU A 1 91 ? -10.173 11.849 19.348 1.00 91.56 91 LEU A N 1
ATOM 714 C CA . LEU A 1 91 ? -9.991 11.373 17.984 1.00 91.56 91 LEU A CA 1
ATOM 715 C C . LEU A 1 91 ? -8.493 11.229 17.699 1.00 91.56 91 LEU A C 1
ATOM 717 O O . LEU A 1 91 ? -7.730 12.190 17.829 1.00 91.56 91 LEU A O 1
ATOM 721 N N . THR A 1 92 ? -8.071 10.029 17.319 1.00 88.50 92 THR A N 1
ATOM 722 C CA . THR A 1 92 ? -6.692 9.777 16.901 1.00 88.50 92 THR A CA 1
ATOM 723 C C . THR A 1 92 ? -6.516 10.154 15.427 1.00 88.50 92 THR A C 1
ATOM 725 O O . THR A 1 92 ? -7.376 9.821 14.610 1.00 88.50 92 THR A O 1
ATOM 728 N N . PRO A 1 93 ? -5.411 10.822 15.046 1.00 89.69 93 PRO A N 1
ATOM 729 C CA . PRO A 1 93 ? -5.075 11.005 13.641 1.00 89.69 93 PRO A CA 1
ATOM 730 C C . PRO A 1 93 ? -4.938 9.662 12.919 1.00 89.69 93 PRO A C 1
ATOM 732 O O . PRO A 1 93 ? -4.416 8.693 13.471 1.00 89.69 93 PRO A O 1
ATOM 735 N N . THR A 1 94 ? -5.332 9.614 11.649 1.00 89.12 94 THR A N 1
ATOM 736 C CA . THR A 1 94 ? -5.030 8.466 10.788 1.00 89.12 94 THR A CA 1
ATOM 737 C C . THR A 1 94 ? -3.518 8.294 10.651 1.00 89.12 94 THR A C 1
ATOM 739 O O . THR A 1 94 ? -2.807 9.271 10.407 1.00 89.12 94 THR A O 1
ATOM 742 N N . PHE A 1 95 ? -3.019 7.063 10.737 1.00 89.00 95 PHE A N 1
ATOM 743 C CA . PHE A 1 95 ? -1.595 6.755 10.587 1.00 89.00 95 PHE A CA 1
ATOM 744 C C . PHE A 1 95 ? -1.387 5.538 9.678 1.00 89.00 95 PHE A C 1
ATOM 746 O O . PHE A 1 95 ? -2.311 4.776 9.417 1.00 89.00 95 PHE A O 1
ATOM 753 N N . MET A 1 96 ? -0.170 5.360 9.157 1.00 88.81 96 MET A N 1
ATOM 754 C CA . MET A 1 96 ? 0.132 4.356 8.119 1.00 88.81 96 MET A CA 1
ATOM 755 C C . MET A 1 96 ? 0.510 2.966 8.663 1.00 88.81 96 MET A C 1
ATOM 757 O O . MET A 1 96 ? 1.137 2.166 7.956 1.00 88.81 96 MET A O 1
ATOM 761 N N . GLY A 1 97 ? 0.147 2.670 9.914 1.00 87.38 97 GLY A N 1
ATOM 762 C CA . GLY A 1 97 ? 0.291 1.330 10.479 1.00 87.38 97 GLY A CA 1
ATOM 763 C C . GLY A 1 97 ? -0.553 0.318 9.706 1.00 87.38 97 GLY A C 1
ATOM 764 O O . GLY A 1 97 ? -1.604 0.657 9.172 1.00 87.38 97 GLY A O 1
ATOM 765 N N . SER A 1 98 ? -0.062 -0.916 9.599 1.00 88.00 98 SER A N 1
ATOM 766 C CA . SER A 1 98 ? -0.891 -2.038 9.143 1.00 88.00 98 SER A CA 1
ATOM 767 C C . SER A 1 98 ? -1.418 -2.756 10.365 1.00 88.00 98 SER A C 1
ATOM 769 O O . SER A 1 98 ? -0.655 -2.967 11.301 1.00 88.00 98 SER A O 1
ATOM 771 N N . GLU A 1 99 ? -2.680 -3.151 10.311 1.00 91.94 99 GLU A N 1
ATOM 772 C CA . GLU A 1 99 ? -3.371 -3.814 11.405 1.00 91.94 99 GLU A CA 1
ATOM 773 C C . GLU A 1 99 ? -4.206 -4.958 10.833 1.00 91.94 99 GLU A C 1
ATOM 775 O O . GLU A 1 99 ? -4.943 -4.761 9.864 1.00 91.94 99 GLU A O 1
ATOM 780 N N . ASP A 1 100 ? -4.072 -6.159 11.386 1.00 92.88 100 ASP A N 1
ATOM 781 C CA . ASP A 1 100 ? -4.733 -7.351 10.842 1.00 92.88 100 ASP A CA 1
ATOM 782 C C . ASP A 1 100 ? -6.239 -7.381 11.155 1.00 92.88 100 ASP A C 1
ATOM 784 O O . ASP A 1 100 ? -7.014 -8.015 10.431 1.00 92.88 100 ASP A O 1
ATOM 788 N N . PHE A 1 101 ? -6.688 -6.575 12.124 1.00 92.88 101 PHE A N 1
ATOM 789 C CA . PHE A 1 101 ? -8.104 -6.323 12.384 1.00 92.88 101 PHE A CA 1
ATOM 790 C C . PHE A 1 101 ? -8.865 -5.826 11.139 1.00 92.88 101 PHE A C 1
ATOM 792 O O . PHE A 1 101 ? -10.077 -6.023 11.018 1.00 92.88 101 PHE A O 1
ATOM 799 N N . ALA A 1 102 ? -8.151 -5.256 10.159 1.00 91.56 102 ALA A N 1
ATOM 800 C CA . ALA A 1 102 ? -8.693 -4.883 8.856 1.00 91.56 102 ALA A CA 1
ATOM 801 C C . ALA A 1 102 ? -9.426 -6.033 8.143 1.00 91.56 102 ALA A C 1
ATOM 803 O O . ALA A 1 102 ? -10.414 -5.788 7.454 1.00 91.56 102 ALA A O 1
ATOM 804 N N . PHE A 1 103 ? -9.007 -7.290 8.327 1.00 91.88 103 PHE A N 1
ATOM 805 C CA . PHE A 1 103 ? -9.695 -8.436 7.722 1.00 91.88 103 PHE A CA 1
ATOM 806 C C . PHE A 1 103 ? -11.082 -8.685 8.324 1.00 91.88 103 PHE A C 1
ATOM 808 O O . PHE A 1 103 ? -11.994 -9.090 7.603 1.00 91.88 103 PHE A O 1
ATOM 815 N N . TYR A 1 104 ? -11.273 -8.415 9.619 1.00 92.25 104 TYR A N 1
ATOM 816 C CA . TYR A 1 104 ? -12.594 -8.485 10.247 1.00 92.25 104 TYR A CA 1
ATOM 817 C C . TYR A 1 104 ? -13.489 -7.345 9.754 1.00 92.25 104 TYR A C 1
ATOM 819 O O . TYR A 1 104 ? -14.653 -7.583 9.427 1.00 92.25 104 TYR A O 1
ATOM 827 N N . LEU A 1 105 ? -12.927 -6.138 9.618 1.00 90.62 105 LEU A N 1
ATOM 828 C CA . LEU A 1 105 ? -13.616 -4.959 9.076 1.00 90.62 105 LEU A CA 1
ATOM 829 C C . LEU A 1 105 ? -14.115 -5.155 7.632 1.00 90.62 105 LEU A C 1
ATOM 831 O O . LEU A 1 105 ? -15.071 -4.510 7.221 1.00 90.62 105 LEU A O 1
ATOM 835 N N . GLU A 1 106 ? -13.521 -6.064 6.851 1.00 88.94 106 GLU A N 1
ATOM 836 C CA . GLU A 1 106 ? -14.032 -6.406 5.515 1.00 88.94 106 GLU A CA 1
ATOM 837 C C . GLU A 1 106 ? -15.247 -7.346 5.521 1.00 88.94 106 GLU A C 1
ATOM 839 O O . GLU A 1 106 ? -15.910 -7.490 4.490 1.00 88.94 106 GLU A O 1
ATOM 844 N N . LYS A 1 107 ? -15.500 -8.054 6.628 1.00 89.31 107 LYS A N 1
ATOM 845 C CA . LYS A 1 107 ? -16.512 -9.123 6.701 1.00 89.31 107 LYS A CA 1
ATOM 846 C C . LYS A 1 107 ? -17.734 -8.741 7.516 1.00 89.31 107 LYS A C 1
ATOM 848 O O . LYS A 1 107 ? -18.828 -9.203 7.206 1.00 89.31 107 LYS A O 1
ATOM 853 N N . VAL A 1 108 ? -17.544 -7.946 8.559 1.00 88.81 108 VAL A N 1
ATOM 854 C CA . VAL A 1 108 ? -18.609 -7.473 9.448 1.00 88.81 108 VAL A CA 1
ATOM 855 C C . VAL A 1 108 ? -18.451 -5.966 9.663 1.00 88.81 108 VAL A C 1
ATOM 857 O O . VAL A 1 108 ? -17.556 -5.359 9.083 1.00 88.81 108 VAL A O 1
ATOM 860 N N . HIS A 1 109 ? -19.280 -5.359 10.516 1.00 82.06 109 HIS A N 1
ATOM 861 C CA . HIS A 1 109 ? -19.154 -3.948 10.911 1.00 82.06 109 HIS A CA 1
ATOM 862 C C . HIS A 1 109 ? -18.545 -3.807 12.326 1.00 82.06 109 HIS A C 1
ATOM 864 O O . HIS A 1 109 ? -19.248 -3.360 13.234 1.00 82.06 109 HIS A O 1
ATOM 870 N N . PRO A 1 110 ? -17.300 -4.260 12.590 1.00 81.06 110 PRO A N 1
ATOM 871 C CA . PRO A 1 110 ? -16.648 -4.039 13.868 1.00 81.06 110 PRO A CA 1
ATOM 872 C C . PRO A 1 110 ? -16.014 -2.639 13.916 1.00 81.06 110 PRO A C 1
ATOM 874 O O . PRO A 1 110 ? -16.027 -1.890 12.940 1.00 81.06 110 PRO A O 1
ATOM 877 N N . ILE A 1 111 ? -15.430 -2.299 15.060 1.00 90.69 111 ILE A N 1
ATOM 878 C CA . ILE A 1 111 ? -14.612 -1.103 15.238 1.00 90.69 111 ILE A CA 1
ATOM 879 C C . ILE A 1 111 ? -13.289 -1.482 15.888 1.00 90.69 111 ILE A C 1
ATOM 881 O O . ILE A 1 111 ? -13.245 -2.380 16.729 1.00 90.69 111 ILE A O 1
ATOM 885 N N . LEU A 1 112 ? -12.225 -0.780 15.513 1.00 90.81 112 LEU A N 1
ATOM 886 C CA . LEU A 1 112 ? -10.975 -0.777 16.253 1.00 90.81 112 LEU A CA 1
ATOM 887 C C . LEU A 1 112 ? -10.791 0.564 16.966 1.00 90.81 112 LEU A C 1
ATOM 889 O O . LEU A 1 112 ? -10.792 1.615 16.320 1.00 90.81 112 LEU A O 1
ATOM 893 N N . GLU A 1 113 ? -10.572 0.507 18.278 1.00 90.12 113 GLU A N 1
ATOM 894 C CA . GLU A 1 113 ? -10.204 1.649 19.115 1.00 90.12 113 GLU A CA 1
ATOM 895 C C . GLU A 1 113 ? -8.868 1.400 19.816 1.00 90.12 113 GLU A C 1
ATOM 897 O O . GLU A 1 113 ? -8.523 0.266 20.152 1.00 90.12 113 GLU A O 1
ATOM 902 N N . TYR A 1 114 ? -8.126 2.477 20.068 1.00 89.69 114 TYR A N 1
ATOM 903 C CA . TYR A 1 114 ? -6.851 2.420 20.774 1.00 89.69 114 TYR A CA 1
ATOM 904 C C . TYR A 1 114 ? -7.005 2.960 22.192 1.00 89.69 114 TYR A C 1
ATOM 906 O O . TYR A 1 114 ? -7.378 4.115 22.396 1.00 89.69 114 TYR A O 1
ATOM 914 N N . VAL A 1 115 ? -6.639 2.140 23.176 1.00 88.31 115 VAL A N 1
ATOM 915 C CA . VAL A 1 115 ? -6.505 2.563 24.572 1.00 88.31 115 VAL A CA 1
ATOM 916 C C . VAL A 1 115 ? -5.015 2.733 24.869 1.00 88.31 115 VAL A C 1
ATOM 918 O O . VAL A 1 115 ? -4.256 1.775 24.704 1.00 88.31 115 VAL A O 1
ATOM 921 N N . PRO A 1 116 ? -4.554 3.925 25.290 1.00 83.44 116 PRO A N 1
ATOM 922 C CA . PRO A 1 116 ? -3.154 4.125 25.633 1.00 83.44 116 PRO A CA 1
ATOM 923 C C . PRO A 1 116 ? -2.736 3.182 26.761 1.00 83.44 116 PRO A C 1
ATOM 925 O O . PRO A 1 116 ? -3.351 3.169 27.829 1.00 83.44 116 PRO A O 1
ATOM 928 N N . ALA A 1 117 ? -1.654 2.433 26.557 1.00 80.50 117 ALA A N 1
ATOM 929 C CA . ALA A 1 117 ? -1.025 1.706 27.647 1.00 80.50 117 ALA A CA 1
ATOM 930 C C . ALA A 1 117 ? -0.433 2.728 28.632 1.00 80.50 117 ALA A C 1
ATOM 932 O O . ALA A 1 117 ? 0.515 3.442 28.301 1.00 80.50 117 ALA A O 1
ATOM 933 N N . LYS A 1 118 ? -0.990 2.824 29.845 1.00 74.88 118 LYS A N 1
ATOM 934 C CA . LYS A 1 118 ? -0.292 3.485 30.953 1.00 74.88 118 LYS A CA 1
ATOM 935 C C . LYS A 1 118 ? 0.835 2.554 31.406 1.00 74.88 118 LYS A C 1
ATOM 937 O O . LYS A 1 118 ? 0.541 1.401 31.724 1.00 74.88 118 LYS A O 1
ATOM 942 N N . PRO A 1 119 ? 2.097 3.013 31.466 1.00 55.88 119 PRO A N 1
ATOM 943 C CA . PRO A 1 119 ? 3.120 2.272 32.188 1.00 55.88 119 PRO A CA 1
ATOM 944 C C . PRO A 1 119 ? 2.632 2.088 33.629 1.00 55.88 119 PRO A C 1
ATOM 946 O O . PRO A 1 119 ? 2.221 3.067 34.255 1.00 55.88 119 PRO A O 1
ATOM 949 N N . MET A 1 120 ? 2.631 0.854 34.140 1.00 50.28 120 MET A N 1
ATOM 950 C CA . MET A 1 120 ? 2.519 0.649 35.583 1.00 50.28 120 MET A CA 1
ATOM 951 C C . MET A 1 120 ? 3.802 1.206 36.199 1.00 50.28 120 MET A C 1
ATOM 953 O O . MET A 1 120 ? 4.874 0.644 35.977 1.00 50.28 120 MET A O 1
ATOM 957 N N . ILE A 1 121 ? 3.690 2.347 36.877 1.00 52.22 121 ILE A N 1
ATOM 958 C CA . ILE A 1 121 ? 4.713 2.854 37.794 1.00 52.22 121 ILE A CA 1
ATOM 959 C C . ILE A 1 121 ? 4.328 2.370 39.186 1.00 52.22 121 ILE A C 1
ATOM 961 O O . ILE A 1 121 ? 3.128 2.515 39.517 1.00 52.22 121 ILE A O 1
#

Secondary structure (DSSP, 8-state):
-EEE-S-TTS--S-EEE------SSHHHHHHHHHHHHHHHHHHHHHTT-------SSSSS-SS------HHHHHHHHHHHHHHH-GGG--PPPP-----TTHHHHTTS-------------

Organism: NCBI:txid185542

Foldseek 3Di:
DKDFDDDPPDHGPDIDDDDDDFDQAFVVVLVVVVVVVVVVCVVCVVVVHDDDDDDPDDSGDPAGHQDADPVVVVVVLVVCCVPPNNVQDDDDDDDRDGDNCSVVVVPDRDDDDDDDDDPDD

Radius of gyration: 21.71 Å; chains: 1; bounding box: 56×25×61 Å

pLDDT: mean 90.49, std 8.47, range [50.28, 98.25]

InterPro domains:
  IPR002933 Peptidase M20 [PF01546] (50-114)
  IPR017439 Amidohydrolase [PTHR11014] (1-111)
  IPR036264 Bacterial exopeptidase dimerisation domain [SSF55031] (1-64)

Sequence (121 aa):
MIRGGTGYNVIPDSSTMAGTYRAFSKKSFYALRKRIEEVIRGQAAVHRCSAEIDFFGKEHPTIPPTINDDRIFEQVQQVSSMIVGRENTKLTPTFMGSEDFAFYLEKVHPILEYVPAKPMI